Protein AF-A0A925J757-F1 (afdb_monomer)

Radius of gyration: 35.56 Å; Cα contacts (8 Å, |Δi|>4): 84; chains: 1; bounding box: 109×32×100 Å

Mean predicted aligned error: 12.68 Å

Foldseek 3Di:
DDDDDDDDDDDPDDDPPPPDDDPPPPCPPPLADAPVVVVVVQVVCVVVVNLPDADDCPGDHPNNVVRVVSNVVSVQSVQQVVQVVVCCCVCVPVVVLVDAGDGPPDDDVRVVVRVVRNVVSVVVVDPPPD

Sequence (130 aa):
MDALTAPKASTVRSSKAKTNGRPKLNGRSRGDHVDSKELLKLLTAVKRGDFSGRMPSDGLGIAGKIYDTLNEIFDKNEQLCSELGRISEVVGKEGKITQRAKLYNATGSWNSCISSVNTLISDLAQPTTE

Secondary structure (DSSP, 8-state):
-------------------PPPP------GGGS--HHHHHHHHHHHHTT-------S---HHHHHHHHHHHHHHHHHHHHHHHHHHHIIIIIIS--TT-----TT--THHHHHHHHHHHHHHHHHS----

Solvent-accessible surface area (backbone atoms only — not comparable to full-atom values): 8133 Å² total; per-residue (Å²): 136,90,79,87,84,86,87,87,76,88,81,83,80,79,80,81,74,80,79,75,80,80,82,79,83,87,66,82,64,75,50,53,56,68,64,62,67,64,48,50,54,46,53,53,37,41,73,70,71,45,45,86,70,74,59,68,74,83,44,53,63,65,30,11,54,53,26,43,56,50,37,53,52,26,54,50,50,50,49,50,53,52,37,52,53,50,43,48,44,43,36,68,70,68,60,42,54,86,67,72,64,75,66,86,92,48,55,71,69,56,35,50,54,41,49,52,53,41,48,54,43,52,59,72,62,49,77,85,82,125

Structure (mmCIF, N/CA/C/O backbone):
data_AF-A0A925J757-F1
#
_entry.id   AF-A0A925J757-F1
#
loop_
_atom_site.group_PDB
_atom_site.id
_atom_site.type_symbol
_atom_site.label_atom_id
_atom_site.label_alt_id
_atom_site.label_comp_id
_atom_site.label_asym_id
_atom_site.label_entity_id
_atom_site.label_seq_id
_atom_site.pdbx_PDB_ins_code
_atom_site.Cartn_x
_atom_site.Cartn_y
_atom_site.Cartn_z
_atom_site.occupancy
_atom_site.B_iso_or_equiv
_atom_site.auth_seq_id
_atom_site.auth_comp_id
_atom_site.auth_asym_id
_atom_site.auth_atom_id
_atom_site.pdbx_PDB_model_num
ATOM 1 N N . MET A 1 1 ? 89.147 -21.527 -65.562 1.00 43.22 1 MET A N 1
ATOM 2 C CA . MET A 1 1 ? 88.392 -20.280 -65.787 1.00 43.22 1 MET A CA 1
ATOM 3 C C . MET A 1 1 ? 87.271 -20.254 -64.775 1.00 43.22 1 MET A C 1
ATOM 5 O O . MET A 1 1 ? 86.258 -20.915 -64.963 1.00 43.22 1 MET A O 1
ATOM 9 N N . ASP A 1 2 ? 87.543 -19.582 -63.663 1.00 41.28 2 ASP A N 1
ATOM 10 C CA . ASP A 1 2 ? 86.586 -19.257 -62.616 1.00 41.28 2 ASP A CA 1
ATOM 11 C C . ASP A 1 2 ? 85.486 -18.331 -63.133 1.00 41.28 2 ASP A C 1
ATOM 13 O O . ASP A 1 2 ? 85.764 -17.363 -63.841 1.00 41.28 2 ASP A O 1
ATOM 17 N N . ALA A 1 3 ? 84.255 -18.591 -62.703 1.00 46.22 3 ALA A N 1
ATOM 18 C CA . ALA A 1 3 ? 83.233 -17.566 -62.535 1.00 46.22 3 ALA A CA 1
ATOM 19 C C . ALA A 1 3 ? 82.241 -18.013 -61.450 1.00 46.22 3 ALA A C 1
ATOM 21 O O . ALA A 1 3 ? 81.252 -18.702 -61.683 1.00 46.22 3 ALA A O 1
ATOM 22 N N . LEU A 1 4 ? 82.598 -17.614 -60.234 1.00 42.88 4 LEU A N 1
ATOM 23 C CA . LEU A 1 4 ? 81.766 -17.261 -59.088 1.00 42.88 4 LEU A CA 1
ATOM 24 C C . LEU A 1 4 ? 80.344 -16.770 -59.465 1.00 42.88 4 LEU A C 1
ATOM 26 O O . LEU A 1 4 ? 80.219 -15.922 -60.348 1.00 42.88 4 LEU A O 1
ATOM 30 N N . THR A 1 5 ? 79.304 -17.177 -58.712 1.00 46.62 5 THR A N 1
ATOM 31 C CA . 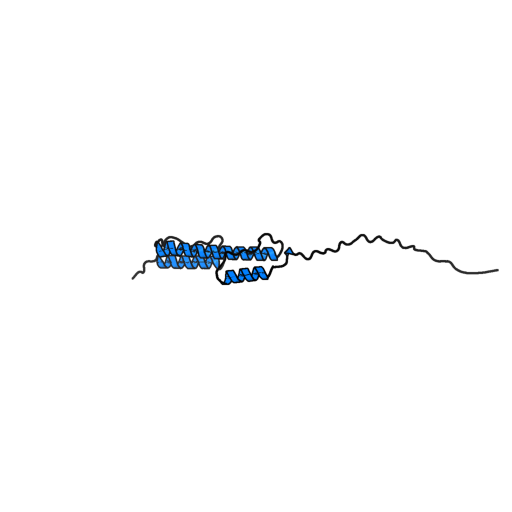THR A 1 5 ? 78.382 -16.275 -57.955 1.00 46.62 5 THR A CA 1
ATOM 32 C C . THR A 1 5 ? 76.957 -16.838 -57.730 1.00 46.62 5 THR A C 1
ATOM 34 O O . THR A 1 5 ? 76.125 -16.868 -58.629 1.00 46.62 5 THR A O 1
ATOM 37 N N . ALA A 1 6 ? 76.710 -17.152 -56.449 1.00 57.88 6 ALA A N 1
ATOM 38 C CA . ALA A 1 6 ? 75.529 -16.943 -55.585 1.00 57.88 6 ALA A CA 1
ATOM 39 C C . ALA A 1 6 ? 74.142 -17.620 -55.823 1.00 57.88 6 ALA A C 1
ATOM 41 O O . ALA A 1 6 ? 73.652 -17.718 -56.946 1.00 57.88 6 ALA A O 1
ATOM 42 N N . PRO A 1 7 ? 73.449 -18.015 -54.722 1.00 48.62 7 PRO A N 1
ATOM 43 C CA . PRO A 1 7 ? 72.196 -18.777 -54.735 1.00 48.62 7 PRO A CA 1
ATOM 44 C C . PRO A 1 7 ? 70.939 -17.886 -54.758 1.00 48.62 7 PRO A C 1
ATOM 46 O O . PRO A 1 7 ? 70.927 -16.793 -54.191 1.00 48.62 7 PRO A O 1
ATOM 49 N N . LYS A 1 8 ? 69.832 -18.373 -55.341 1.00 53.28 8 LYS A N 1
ATOM 50 C CA . LYS A 1 8 ? 68.527 -17.684 -55.299 1.00 53.28 8 LYS A CA 1
ATOM 51 C C . LYS A 1 8 ? 67.521 -18.371 -54.370 1.00 53.28 8 LYS A C 1
ATOM 53 O O . LYS A 1 8 ? 66.960 -19.410 -54.688 1.00 53.28 8 LYS A O 1
ATOM 58 N N . ALA A 1 9 ? 67.340 -17.708 -53.229 1.00 50.78 9 ALA A N 1
ATOM 59 C CA . ALA A 1 9 ? 66.110 -17.418 -52.490 1.00 50.78 9 ALA A CA 1
ATOM 60 C C . ALA A 1 9 ? 64.968 -18.457 -52.440 1.00 50.78 9 ALA A C 1
ATOM 62 O O . ALA A 1 9 ? 64.242 -18.709 -53.401 1.00 50.78 9 ALA A O 1
ATOM 63 N N . SER A 1 10 ? 64.738 -18.908 -51.206 1.00 47.25 10 SER A N 1
ATOM 64 C CA . SER A 1 10 ? 63.552 -19.589 -50.691 1.00 47.25 10 SER A CA 1
ATOM 65 C C . SER A 1 10 ? 62.251 -18.854 -51.053 1.00 47.25 10 SER A C 1
ATOM 67 O O . SER A 1 10 ? 62.054 -17.699 -50.675 1.00 47.25 10 SER A O 1
ATOM 69 N N . THR A 1 11 ? 61.342 -19.526 -51.765 1.00 51.44 11 THR A N 1
ATOM 70 C CA . THR A 1 11 ? 59.970 -19.040 -51.973 1.00 51.44 11 THR A CA 1
ATOM 71 C C . THR A 1 11 ? 59.056 -19.674 -50.933 1.00 51.44 11 THR A C 1
ATOM 73 O O . THR A 1 11 ? 58.492 -20.748 -51.132 1.00 51.44 11 THR A O 1
ATOM 76 N N . VAL A 1 12 ? 58.885 -18.972 -49.814 1.00 50.53 12 VAL A N 1
ATOM 77 C CA . VAL A 1 12 ? 57.774 -19.189 -48.885 1.00 50.53 12 VAL A CA 1
ATOM 78 C C . VAL A 1 12 ? 56.515 -18.638 -49.555 1.00 50.53 12 VAL A C 1
ATOM 80 O O . VAL A 1 12 ? 56.296 -17.426 -49.588 1.00 50.53 12 VAL A O 1
ATOM 83 N N . ARG A 1 13 ? 55.678 -19.509 -50.129 1.00 49.16 13 ARG A N 1
ATOM 84 C CA . ARG A 1 13 ? 54.363 -19.102 -50.641 1.00 49.16 13 ARG A CA 1
ATOM 85 C C . ARG A 1 13 ? 53.314 -19.266 -49.543 1.00 49.16 13 ARG A C 1
ATOM 87 O O . ARG A 1 13 ? 52.879 -20.363 -49.221 1.00 49.16 13 ARG A O 1
ATOM 94 N N . SER A 1 14 ? 52.961 -18.115 -48.977 1.00 51.56 14 SER A N 1
ATOM 95 C CA . SER A 1 14 ? 51.877 -17.841 -48.033 1.00 51.56 14 SER A CA 1
ATOM 96 C C . SER A 1 14 ? 50.607 -18.668 -48.289 1.00 51.56 14 SER A C 1
ATOM 98 O O . SER A 1 14 ? 49.950 -18.537 -49.324 1.00 51.56 14 SER A O 1
ATOM 100 N N . SER A 1 15 ? 50.225 -19.478 -47.301 1.00 49.66 15 SER A N 1
ATOM 101 C CA . SER A 1 15 ? 48.875 -20.015 -47.157 1.00 49.66 15 SER A CA 1
ATOM 102 C C . SER A 1 15 ? 47.916 -18.870 -46.810 1.00 49.66 15 SER A C 1
ATOM 104 O O . SER A 1 15 ? 47.918 -18.372 -45.682 1.00 49.66 15 SER A O 1
ATOM 106 N N . LYS A 1 16 ? 47.077 -18.442 -47.762 1.00 49.66 16 LYS A N 1
ATOM 107 C CA . LYS A 1 16 ? 45.927 -17.572 -47.473 1.00 49.66 16 LYS A CA 1
ATOM 108 C C . LYS A 1 16 ? 44.944 -18.337 -46.585 1.00 49.66 16 LYS A C 1
ATOM 110 O O . LYS A 1 16 ? 44.161 -19.151 -47.068 1.00 49.66 16 LYS A O 1
ATOM 115 N N . ALA A 1 17 ? 44.988 -18.061 -45.286 1.00 49.12 17 ALA A N 1
ATOM 116 C CA . ALA A 1 17 ? 43.948 -18.445 -44.349 1.00 49.12 17 ALA A CA 1
ATOM 117 C C . ALA A 1 17 ? 42.621 -17.804 -44.789 1.00 49.12 17 ALA A C 1
ATOM 119 O O . ALA A 1 17 ? 42.491 -16.579 -44.820 1.00 49.12 17 ALA A O 1
ATOM 120 N N . LYS A 1 18 ? 41.635 -18.635 -45.144 1.00 54.47 18 LYS A N 1
ATOM 121 C CA . LYS A 1 18 ? 40.227 -18.230 -45.200 1.00 54.47 18 LYS A CA 1
ATOM 122 C C . LYS A 1 18 ? 39.833 -17.815 -43.783 1.00 54.47 18 LYS A C 1
ATOM 124 O O . LYS A 1 18 ? 39.643 -18.665 -42.917 1.00 54.47 18 LYS A O 1
ATOM 129 N N . THR A 1 19 ? 39.743 -16.513 -43.537 1.00 50.28 19 THR A N 1
ATOM 130 C CA . THR A 1 19 ? 39.165 -15.972 -42.310 1.00 50.28 19 THR A CA 1
ATOM 131 C C . THR A 1 19 ? 37.666 -16.251 -42.335 1.00 50.28 19 THR A C 1
ATOM 133 O O . THR A 1 19 ? 36.878 -15.546 -42.961 1.00 50.28 19 THR A O 1
ATOM 136 N N . ASN A 1 20 ? 37.283 -17.351 -41.691 1.00 50.06 20 ASN A N 1
ATOM 137 C CA . ASN A 1 20 ? 35.889 -17.672 -41.435 1.00 50.06 20 ASN A CA 1
ATOM 138 C C . ASN A 1 20 ? 35.309 -16.623 -40.471 1.00 50.06 20 ASN A C 1
ATOM 140 O O . ASN A 1 20 ? 35.982 -16.178 -39.538 1.00 50.06 20 ASN A O 1
ATOM 144 N N . GLY A 1 21 ? 34.093 -16.175 -40.772 1.00 53.09 21 GLY A N 1
ATOM 145 C CA . GLY A 1 21 ? 33.513 -14.928 -40.289 1.00 53.09 21 GLY A CA 1
ATOM 146 C C . GLY A 1 21 ? 33.386 -14.775 -38.772 1.00 53.09 21 GLY A C 1
ATOM 147 O O . GLY A 1 21 ? 33.107 -15.718 -38.037 1.00 53.09 21 GLY A O 1
ATOM 148 N N . ARG A 1 22 ? 33.488 -13.522 -38.319 1.00 54.38 22 ARG A N 1
ATOM 149 C CA . ARG A 1 22 ? 32.835 -13.092 -37.081 1.00 54.38 22 ARG A CA 1
ATOM 150 C C . ARG A 1 22 ? 31.437 -12.594 -37.449 1.00 54.38 22 ARG A C 1
ATOM 152 O O . ARG A 1 22 ? 31.356 -11.608 -38.188 1.00 54.38 22 ARG A O 1
ATOM 159 N N . PRO A 1 23 ? 30.346 -13.214 -36.970 1.00 54.91 23 PRO A N 1
ATOM 160 C CA . PRO A 1 23 ? 29.048 -12.570 -37.055 1.00 54.91 23 PRO A CA 1
ATOM 161 C C . PRO A 1 23 ? 29.132 -11.274 -36.242 1.00 54.91 23 PRO A C 1
ATOM 163 O O . PRO A 1 23 ? 29.524 -11.281 -35.074 1.00 54.91 23 PRO A O 1
ATOM 166 N N . LYS A 1 24 ? 28.822 -10.137 -36.873 1.00 55.56 24 LYS A N 1
ATOM 167 C CA . LYS A 1 24 ? 28.608 -8.888 -36.142 1.00 55.56 24 LYS A CA 1
ATOM 168 C C . LYS A 1 24 ? 27.405 -9.122 -35.229 1.00 55.56 24 LYS A C 1
ATOM 170 O O . LYS A 1 24 ? 26.280 -9.189 -35.714 1.00 55.56 24 LYS A O 1
ATOM 175 N N . LEU A 1 25 ?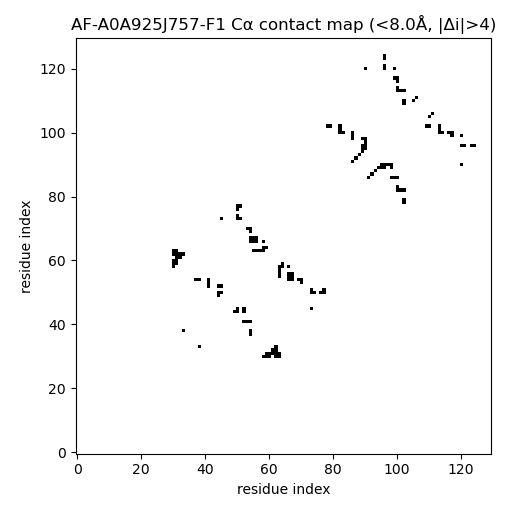 27.651 -9.278 -33.928 1.00 57.44 25 LEU A N 1
ATOM 176 C CA . LEU A 1 25 ? 26.626 -9.273 -32.885 1.00 57.44 25 LEU A CA 1
ATOM 177 C C . LEU A 1 25 ? 25.983 -7.883 -32.854 1.00 57.44 25 LEU A C 1
ATOM 179 O O . LEU A 1 25 ? 26.355 -7.014 -32.071 1.00 57.44 25 LEU A O 1
ATOM 183 N N . ASN A 1 26 ? 25.034 -7.653 -33.755 1.00 53.53 26 ASN A N 1
ATOM 184 C CA . ASN A 1 26 ? 24.190 -6.470 -33.756 1.00 53.53 26 ASN A CA 1
ATOM 185 C C . ASN A 1 26 ? 23.030 -6.723 -32.783 1.00 53.53 26 ASN A C 1
ATOM 187 O O . ASN A 1 26 ? 21.892 -6.941 -33.180 1.00 53.53 26 ASN A O 1
ATOM 191 N N . GLY A 1 27 ? 23.354 -6.767 -31.492 1.00 51.69 27 GLY A N 1
ATOM 192 C CA . GLY A 1 27 ? 22.413 -7.031 -30.409 1.00 51.69 27 GLY A CA 1
ATOM 193 C C . GLY A 1 27 ? 22.504 -5.954 -29.340 1.00 51.69 27 GLY A C 1
ATOM 194 O O . GLY A 1 27 ? 22.892 -6.241 -28.215 1.00 51.69 27 GLY A O 1
ATOM 195 N N . ARG A 1 28 ? 22.164 -4.701 -29.667 1.00 56.56 28 ARG A N 1
ATOM 196 C CA . ARG A 1 28 ? 21.715 -3.785 -28.609 1.00 56.56 28 ARG A CA 1
ATOM 197 C C . ARG A 1 28 ? 20.374 -4.331 -28.129 1.00 56.56 28 ARG A C 1
ATOM 199 O O . ARG A 1 28 ? 19.395 -4.252 -28.868 1.00 56.56 28 ARG A O 1
ATOM 206 N N . SER A 1 29 ? 20.370 -4.949 -26.948 1.00 59.59 29 SER A N 1
ATOM 207 C CA . SER A 1 29 ? 19.179 -5.477 -26.282 1.00 59.59 29 SER A CA 1
ATOM 208 C C . SER A 1 29 ? 18.112 -4.395 -26.184 1.00 59.59 29 SER A C 1
ATOM 210 O O . SER A 1 29 ? 18.126 -3.570 -25.277 1.00 59.59 29 SER A O 1
ATOM 212 N N . ARG A 1 30 ? 17.157 -4.411 -27.117 1.00 57.97 30 ARG A N 1
ATOM 213 C CA . ARG A 1 30 ? 15.955 -3.567 -27.069 1.00 57.97 30 ARG A CA 1
ATOM 214 C C . ARG A 1 30 ? 15.175 -3.751 -25.761 1.00 57.97 30 ARG A C 1
ATOM 216 O O . ARG A 1 30 ? 14.475 -2.832 -25.368 1.00 57.97 30 ARG A O 1
ATOM 223 N N . GLY A 1 31 ? 15.326 -4.905 -25.103 1.00 61.28 31 GLY A N 1
ATOM 224 C CA . GLY A 1 31 ? 14.670 -5.230 -23.835 1.00 61.28 31 GLY A CA 1
ATOM 225 C C . GLY A 1 31 ? 15.293 -4.608 -22.583 1.00 61.28 31 GLY A C 1
ATOM 226 O O . GLY A 1 31 ? 14.651 -4.634 -21.548 1.00 61.28 31 GLY A O 1
ATOM 227 N N . ASP A 1 32 ? 16.497 -4.026 -22.649 1.00 73.06 32 ASP A N 1
ATOM 228 C CA . ASP A 1 32 ? 17.145 -3.445 -21.456 1.00 73.06 32 ASP A CA 1
ATOM 229 C C . ASP A 1 32 ? 16.920 -1.926 -21.323 1.00 73.06 32 ASP A C 1
ATOM 231 O O . ASP A 1 32 ? 17.396 -1.285 -20.389 1.00 73.06 32 ASP A O 1
ATOM 235 N N . HIS A 1 33 ? 16.185 -1.327 -22.263 1.00 83.75 33 HIS A N 1
ATOM 236 C CA . HIS A 1 33 ? 15.870 0.097 -22.250 1.00 83.75 33 HIS A CA 1
ATOM 237 C C . HIS A 1 33 ? 14.490 0.353 -21.641 1.00 83.75 33 HIS A C 1
ATOM 239 O O . HIS A 1 33 ? 13.492 -0.209 -22.079 1.00 83.75 33 HIS A O 1
ATOM 245 N N . VAL A 1 34 ? 14.435 1.266 -20.671 1.00 89.44 34 VAL A N 1
ATOM 246 C CA . VAL A 1 34 ? 13.185 1.744 -20.071 1.00 89.44 34 VAL A CA 1
ATOM 247 C C . VAL A 1 34 ? 12.483 2.714 -21.026 1.00 89.44 34 VAL A C 1
ATOM 249 O O . VAL A 1 34 ? 13.031 3.771 -21.352 1.00 89.44 34 VAL A O 1
ATOM 252 N N . ASP A 1 35 ? 11.244 2.407 -21.420 1.00 90.88 35 ASP A N 1
ATOM 253 C CA . ASP A 1 35 ? 10.348 3.383 -22.045 1.00 90.88 35 ASP A CA 1
ATOM 254 C C . ASP A 1 35 ? 10.015 4.497 -21.045 1.00 90.88 35 ASP A C 1
ATOM 256 O O . ASP A 1 35 ? 9.167 4.372 -20.158 1.00 90.88 35 ASP A O 1
ATOM 260 N N . SER A 1 36 ? 10.738 5.605 -21.182 1.00 92.38 36 SER A N 1
ATOM 261 C CA . SER A 1 36 ? 10.655 6.737 -20.264 1.00 92.38 36 SER A CA 1
ATOM 262 C C . SER A 1 36 ? 9.356 7.532 -20.421 1.00 92.38 36 SER A C 1
ATOM 264 O O . SER A 1 36 ? 8.950 8.209 -19.479 1.00 92.38 36 SER A O 1
ATOM 266 N N . LYS A 1 37 ? 8.693 7.474 -21.588 1.00 95.12 37 LYS A N 1
ATOM 267 C CA . LYS A 1 37 ? 7.438 8.205 -21.815 1.00 95.12 37 LYS A CA 1
ATOM 268 C C . LYS A 1 37 ? 6.283 7.513 -21.109 1.00 95.12 37 LYS A C 1
ATOM 270 O O . LYS A 1 37 ? 5.535 8.183 -20.396 1.00 95.12 37 LYS A O 1
ATOM 275 N N . GLU A 1 38 ? 6.174 6.194 -21.265 1.00 93.00 38 GLU A N 1
ATOM 276 C CA . GLU A 1 38 ? 5.123 5.432 -20.584 1.00 93.00 38 GLU A CA 1
ATOM 277 C C . GLU A 1 38 ? 5.349 5.431 -19.069 1.00 93.00 38 GLU A C 1
ATOM 279 O O . GLU A 1 38 ? 4.416 5.689 -18.308 1.00 93.00 38 GLU A O 1
ATOM 284 N N . LEU A 1 39 ? 6.606 5.301 -18.627 1.00 94.75 39 LEU A N 1
ATOM 285 C CA . LEU A 1 39 ? 6.947 5.420 -17.212 1.00 94.75 39 LEU A CA 1
ATOM 286 C C . LEU A 1 39 ? 6.554 6.789 -16.632 1.00 94.75 39 LEU A C 1
ATOM 288 O O . LEU A 1 39 ? 5.943 6.853 -15.568 1.00 94.75 39 LEU A O 1
ATOM 292 N N . LEU A 1 40 ? 6.865 7.896 -17.315 1.00 96.94 40 LEU A N 1
ATOM 293 C CA . LEU A 1 40 ? 6.501 9.234 -16.836 1.00 96.94 40 LEU A CA 1
ATOM 294 C C . LEU A 1 40 ? 4.983 9.414 -16.734 1.00 96.94 40 LEU A C 1
ATOM 296 O O . LEU A 1 40 ? 4.491 10.012 -15.773 1.00 96.94 40 LEU A O 1
ATOM 300 N N . LYS A 1 41 ? 4.236 8.913 -17.720 1.00 96.19 41 LYS A N 1
ATOM 301 C CA . LYS A 1 41 ? 2.771 8.942 -17.711 1.00 96.19 41 LYS A CA 1
ATOM 302 C C . LYS A 1 41 ? 2.224 8.171 -16.511 1.00 96.19 41 LYS A C 1
ATOM 304 O O . LYS A 1 41 ? 1.392 8.711 -15.783 1.00 96.19 41 LYS A O 1
ATOM 309 N N . LEU A 1 42 ? 2.750 6.974 -16.261 1.00 96.12 42 LEU A N 1
ATOM 310 C CA . LEU A 1 42 ? 2.353 6.146 -15.129 1.00 96.12 42 LEU A CA 1
ATOM 311 C C . LEU A 1 42 ? 2.674 6.815 -13.787 1.00 96.12 42 LEU A C 1
ATOM 313 O O . LEU A 1 42 ? 1.792 6.977 -12.949 1.00 96.12 42 LEU A O 1
ATOM 317 N N . LEU A 1 43 ? 3.897 7.321 -13.611 1.00 96.50 43 LEU A N 1
ATOM 318 C CA . LEU A 1 43 ? 4.282 8.059 -12.402 1.00 96.50 43 LEU A CA 1
ATOM 319 C C . LEU A 1 43 ? 3.449 9.334 -12.204 1.00 96.50 43 LEU A C 1
ATOM 321 O O . LEU A 1 43 ? 3.185 9.739 -11.073 1.00 96.50 43 LEU A O 1
ATOM 325 N N . THR A 1 44 ? 2.998 9.970 -13.287 1.00 97.62 44 THR A N 1
ATOM 326 C CA . THR A 1 44 ? 2.103 11.132 -13.212 1.00 97.62 44 THR A CA 1
ATOM 327 C C . THR A 1 44 ? 0.702 10.753 -12.727 1.00 97.62 44 THR A C 1
ATOM 329 O O . THR A 1 44 ? 0.104 11.546 -11.996 1.00 97.62 44 THR A O 1
ATOM 332 N N . ALA A 1 45 ? 0.189 9.575 -13.095 1.00 96.75 45 ALA A N 1
ATOM 333 C CA . ALA A 1 45 ? -1.072 9.041 -12.575 1.00 96.75 45 ALA A CA 1
ATOM 334 C C . ALA A 1 45 ? -0.950 8.708 -11.078 1.00 96.75 45 ALA A C 1
ATOM 336 O O . ALA A 1 45 ? -1.727 9.209 -10.266 1.00 96.75 45 ALA A O 1
ATOM 337 N N . VAL A 1 46 ? 0.124 8.015 -10.697 1.00 96.44 46 VAL A N 1
ATOM 338 C CA . VAL A 1 46 ? 0.439 7.659 -9.302 1.00 96.44 46 VAL A CA 1
ATOM 339 C C . VAL A 1 46 ? 0.585 8.897 -8.424 1.00 96.44 46 VAL A C 1
ATOM 341 O O . VAL A 1 46 ? 0.054 8.949 -7.319 1.00 96.44 46 VAL A O 1
ATOM 344 N N . LYS A 1 47 ? 1.226 9.955 -8.935 1.00 96.94 47 LYS A N 1
ATOM 345 C CA . LYS A 1 47 ? 1.307 11.255 -8.248 1.00 96.94 47 LYS A CA 1
ATOM 346 C C . LYS A 1 47 ? -0.075 11.845 -7.930 1.00 96.94 47 LYS A C 1
ATOM 348 O O . LYS A 1 47 ? -0.201 12.626 -6.993 1.00 96.94 47 LYS A O 1
ATOM 353 N N . ARG A 1 48 ? -1.103 11.512 -8.714 1.00 97.00 48 ARG A N 1
ATOM 354 C CA . ARG A 1 48 ? -2.497 11.935 -8.503 1.00 97.00 48 ARG A CA 1
ATOM 355 C C . ARG A 1 48 ? -3.304 10.936 -7.663 1.00 97.00 48 ARG A C 1
ATOM 357 O O . ARG A 1 48 ? -4.499 11.143 -7.498 1.00 97.00 48 ARG A O 1
ATOM 364 N N . GLY A 1 49 ? -2.667 9.890 -7.135 1.00 96.19 49 GLY A N 1
ATOM 365 C CA . GLY A 1 49 ? -3.314 8.833 -6.357 1.00 96.19 49 GLY A CA 1
ATOM 366 C C . GLY A 1 49 ? -3.999 7.759 -7.203 1.00 96.19 49 GLY A C 1
ATOM 367 O O . GLY A 1 49 ? -4.710 6.927 -6.650 1.00 96.19 49 GLY A O 1
ATOM 368 N N . ASP A 1 50 ? -3.804 7.763 -8.524 1.00 96.62 50 ASP A N 1
ATOM 369 C CA . ASP A 1 50 ? -4.269 6.678 -9.384 1.00 96.62 50 ASP A CA 1
ATOM 370 C C . ASP A 1 50 ? -3.188 5.600 -9.466 1.00 96.62 50 ASP A C 1
ATOM 372 O O . ASP A 1 50 ? -2.187 5.739 -10.174 1.00 96.62 50 ASP A O 1
ATOM 376 N N . PHE A 1 51 ? -3.395 4.534 -8.701 1.00 96.38 51 PHE A N 1
ATOM 377 C CA . PHE A 1 51 ? -2.493 3.393 -8.652 1.00 96.38 51 PHE A CA 1
ATOM 378 C C . PHE A 1 51 ? -2.864 2.297 -9.650 1.00 96.38 51 PHE A C 1
ATOM 380 O O . PHE A 1 51 ? -2.105 1.349 -9.737 1.00 96.38 51 PHE A O 1
ATOM 387 N N . SER A 1 52 ? -3.949 2.427 -10.430 1.00 95.00 52 SER A N 1
ATOM 388 C CA . SER A 1 52 ? -4.492 1.353 -11.288 1.00 95.00 52 SER A CA 1
ATOM 389 C C . SER A 1 52 ? -3.670 1.048 -12.546 1.00 95.00 52 SER A C 1
ATOM 391 O O . SER A 1 52 ? -3.814 -0.013 -13.155 1.00 95.00 52 SER A O 1
ATOM 393 N N . GLY A 1 53 ? -2.785 1.962 -12.949 1.00 94.12 53 GLY A N 1
ATOM 394 C CA . GLY A 1 53 ? -1.908 1.757 -14.099 1.00 94.12 53 GLY A CA 1
ATOM 395 C C . GLY A 1 53 ? -0.827 0.702 -13.832 1.00 94.12 53 GLY A C 1
ATOM 396 O O . GLY A 1 53 ? -0.364 0.541 -12.703 1.00 94.12 53 GLY A O 1
ATOM 397 N N . ARG A 1 54 ? -0.389 -0.009 -14.877 1.00 94.94 54 ARG A N 1
ATOM 398 C CA . ARG A 1 54 ? 0.668 -1.031 -14.792 1.00 94.94 54 ARG A CA 1
ATOM 399 C C . ARG A 1 54 ? 1.647 -0.921 -15.958 1.00 94.94 54 ARG A C 1
ATOM 401 O O . ARG A 1 54 ? 1.251 -0.587 -17.074 1.00 94.94 54 ARG A O 1
ATOM 408 N N . MET A 1 55 ? 2.915 -1.226 -15.692 1.00 93.94 55 MET A N 1
ATOM 409 C CA . MET A 1 55 ? 3.925 -1.457 -16.729 1.00 93.94 55 MET A CA 1
ATOM 410 C C . MET A 1 55 ? 3.875 -2.914 -17.220 1.00 93.94 55 MET A C 1
ATOM 412 O O . MET A 1 55 ? 3.434 -3.785 -16.466 1.00 93.94 55 MET A O 1
ATOM 416 N N . PRO A 1 56 ? 4.361 -3.214 -18.439 1.00 90.31 56 PRO A N 1
ATOM 417 C CA . PRO A 1 56 ? 4.488 -4.591 -18.920 1.00 90.31 56 PRO A CA 1
ATOM 418 C C . PRO A 1 56 ? 5.411 -5.428 -18.018 1.00 90.31 56 PRO A C 1
ATOM 420 O O . PRO A 1 56 ? 6.538 -5.015 -17.746 1.00 90.31 56 PRO A O 1
ATOM 423 N N . SER A 1 57 ? 4.938 -6.593 -17.566 1.00 80.12 57 SER A N 1
ATOM 424 C CA . SER A 1 57 ? 5.649 -7.495 -16.639 1.00 80.12 57 SER A CA 1
ATOM 425 C C . SER A 1 57 ? 6.427 -8.621 -17.337 1.00 80.12 57 SER A C 1
ATOM 427 O O . SER A 1 57 ? 6.885 -9.567 -16.706 1.00 80.12 57 SER A O 1
ATOM 429 N N . ASP A 1 58 ? 6.523 -8.584 -18.665 1.00 76.00 58 ASP A N 1
ATOM 430 C CA . ASP A 1 58 ? 7.197 -9.587 -19.499 1.00 76.00 58 ASP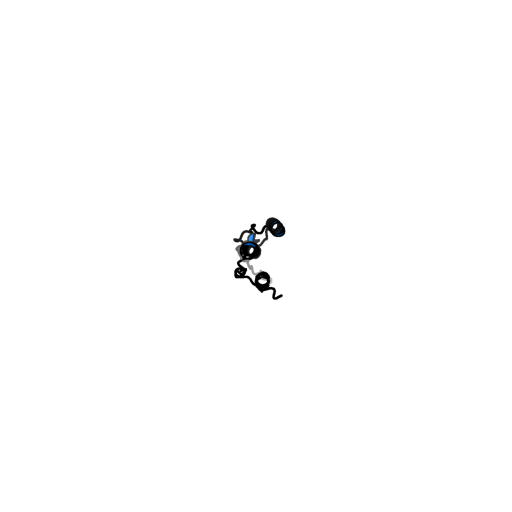 A CA 1
ATOM 431 C C . ASP A 1 58 ? 8.602 -9.144 -19.948 1.00 76.00 58 ASP A C 1
ATOM 433 O O . ASP A 1 58 ? 9.265 -9.812 -20.748 1.00 76.00 58 ASP A O 1
ATOM 437 N N . GLY A 1 59 ? 9.083 -8.017 -19.420 1.00 71.56 59 GLY A N 1
ATOM 438 C CA . GLY A 1 59 ? 10.403 -7.481 -19.721 1.00 71.56 59 GLY A CA 1
ATOM 439 C C . GLY A 1 59 ? 11.532 -8.340 -19.147 1.00 71.56 59 GLY A C 1
ATOM 440 O O . GLY A 1 59 ? 11.554 -8.679 -17.968 1.00 71.56 59 GLY A O 1
ATOM 441 N N . LEU A 1 60 ? 12.538 -8.640 -19.969 1.00 79.25 60 LEU A N 1
ATOM 442 C CA . LEU A 1 60 ? 13.801 -9.228 -19.514 1.00 79.25 60 LEU A CA 1
ATOM 443 C C . LEU A 1 60 ? 14.813 -8.115 -19.192 1.00 79.25 60 LEU A C 1
ATOM 445 O O . LEU A 1 60 ? 14.799 -7.063 -19.820 1.00 79.25 60 LEU A O 1
ATOM 449 N N . GLY A 1 61 ? 15.743 -8.357 -18.267 1.0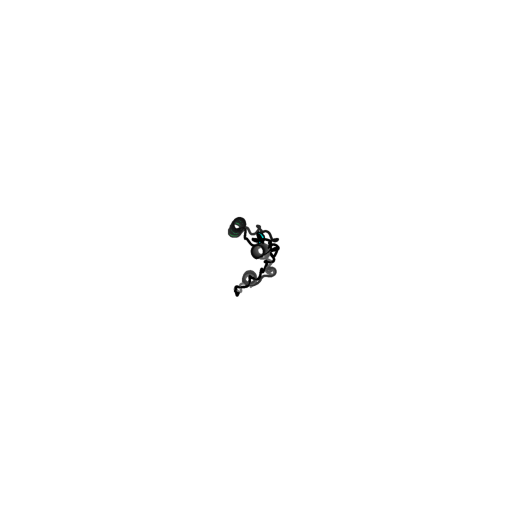0 88.69 61 GLY A N 1
ATOM 450 C CA . GLY A 1 61 ? 16.806 -7.394 -17.935 1.00 88.69 61 GLY A CA 1
ATOM 451 C C . GLY A 1 61 ? 16.419 -6.384 -16.850 1.00 88.69 61 GLY A C 1
ATOM 452 O O . GLY A 1 61 ? 15.521 -6.636 -16.046 1.00 88.69 61 GLY A O 1
ATOM 453 N N . ILE A 1 62 ? 17.143 -5.264 -16.767 1.00 90.06 62 ILE A N 1
ATOM 454 C CA . ILE A 1 62 ? 16.940 -4.270 -15.699 1.00 90.06 62 ILE A CA 1
ATOM 455 C C . ILE A 1 62 ? 15.634 -3.499 -15.902 1.00 90.06 62 ILE A C 1
ATOM 457 O O . ILE A 1 62 ? 14.943 -3.221 -14.924 1.00 90.06 62 ILE A O 1
ATOM 461 N N . ALA A 1 63 ? 15.260 -3.210 -17.151 1.00 89.56 63 ALA A N 1
ATOM 462 C CA . ALA A 1 63 ? 14.006 -2.524 -17.456 1.00 89.56 63 ALA A CA 1
ATOM 463 C C . ALA A 1 63 ? 12.778 -3.300 -16.944 1.00 89.56 63 ALA A C 1
ATOM 465 O O . ALA A 1 63 ? 11.945 -2.718 -16.254 1.00 89.56 63 ALA A O 1
ATOM 466 N N . GLY A 1 64 ? 12.716 -4.614 -17.191 1.00 92.12 64 GLY A N 1
ATOM 467 C CA . GLY A 1 64 ? 11.645 -5.472 -16.670 1.00 92.12 64 GLY A CA 1
ATOM 468 C C . GLY A 1 64 ? 11.582 -5.486 -15.143 1.00 92.12 64 GLY A C 1
ATOM 469 O O . GLY A 1 64 ? 10.531 -5.234 -14.567 1.00 92.12 64 GLY A O 1
ATOM 470 N N . LYS A 1 65 ? 12.731 -5.632 -14.468 1.00 92.62 65 LYS A N 1
ATOM 471 C CA . LYS A 1 65 ? 12.783 -5.587 -12.995 1.00 92.62 65 LYS A CA 1
ATOM 472 C C . LYS A 1 65 ? 12.280 -4.264 -12.421 1.00 92.62 65 LYS A C 1
ATOM 474 O O . LYS A 1 65 ? 11.646 -4.263 -11.369 1.00 92.62 65 LYS A O 1
ATOM 479 N N . ILE A 1 66 ? 12.566 -3.139 -13.082 1.00 93.62 66 ILE A N 1
ATOM 480 C CA . ILE A 1 66 ? 12.034 -1.830 -12.678 1.00 93.62 66 ILE A CA 1
ATOM 481 C C . ILE A 1 66 ? 10.507 -1.824 -12.805 1.00 93.62 66 ILE A C 1
ATOM 483 O O . ILE A 1 66 ? 9.829 -1.347 -11.899 1.00 93.62 66 ILE A O 1
ATOM 487 N N . TYR A 1 67 ? 9.969 -2.359 -13.900 1.00 94.56 67 TYR A N 1
ATOM 488 C CA . TYR A 1 67 ? 8.528 -2.434 -14.142 1.00 94.56 67 TYR A CA 1
ATOM 489 C C . TYR A 1 67 ? 7.808 -3.302 -13.117 1.00 94.56 67 TYR A C 1
ATOM 491 O O . TYR A 1 67 ? 6.833 -2.839 -12.527 1.00 94.56 67 TYR A O 1
ATOM 499 N N . ASP A 1 68 ? 8.337 -4.489 -12.833 1.00 95.19 68 ASP A N 1
ATOM 500 C CA . ASP A 1 68 ? 7.789 -5.384 -11.814 1.00 95.19 68 ASP A CA 1
ATOM 501 C C . ASP A 1 68 ? 7.815 -4.725 -10.433 1.00 95.19 68 ASP A C 1
ATOM 503 O O . ASP A 1 68 ? 6.796 -4.665 -9.751 1.00 95.19 68 ASP A O 1
ATOM 507 N N . THR A 1 69 ? 8.947 -4.115 -10.064 1.00 95.50 69 THR A N 1
ATOM 508 C CA . THR A 1 69 ? 9.085 -3.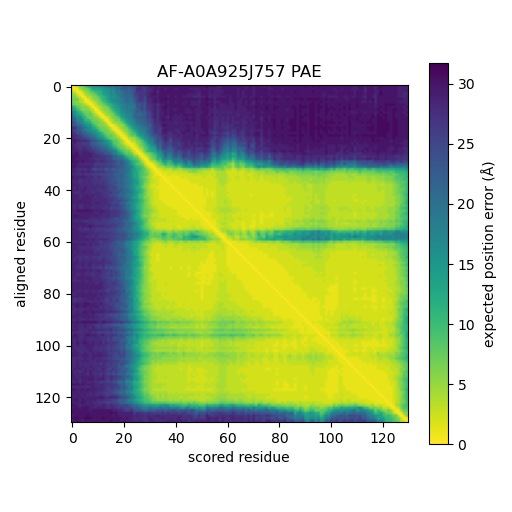415 -8.776 1.00 95.50 69 THR A CA 1
ATOM 509 C C . THR A 1 69 ? 8.075 -2.270 -8.641 1.00 95.50 69 THR A C 1
ATOM 511 O O . THR A 1 69 ? 7.498 -2.069 -7.574 1.00 95.50 69 THR A O 1
ATOM 51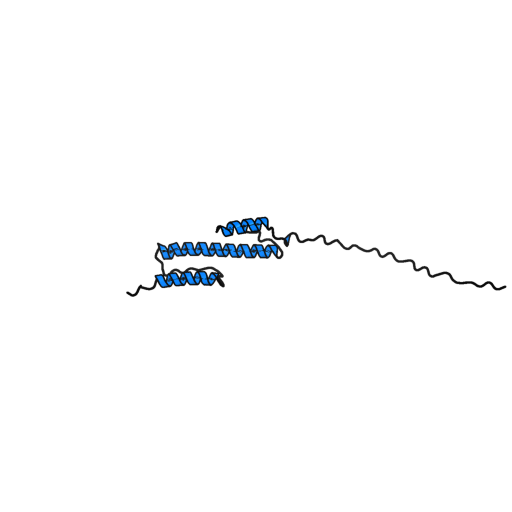4 N N . LEU A 1 70 ? 7.842 -1.500 -9.709 1.00 96.00 70 LEU A N 1
ATOM 515 C CA . LEU A 1 70 ? 6.849 -0.423 -9.697 1.00 96.00 70 LEU A CA 1
ATOM 516 C C . LEU A 1 70 ? 5.424 -0.964 -9.570 1.00 96.00 70 LEU A C 1
ATOM 518 O O . LEU A 1 70 ? 4.656 -0.442 -8.765 1.00 96.00 70 LEU A O 1
ATOM 522 N N . ASN A 1 71 ? 5.091 -2.018 -10.316 1.00 96.25 71 ASN A N 1
ATOM 523 C CA . ASN A 1 71 ? 3.791 -2.675 -10.225 1.00 96.25 71 ASN A CA 1
ATOM 524 C C . ASN A 1 71 ? 3.530 -3.189 -8.800 1.00 96.25 71 ASN A C 1
ATOM 526 O O . ASN A 1 71 ? 2.465 -2.920 -8.250 1.00 96.25 71 ASN A O 1
ATOM 530 N N . GLU A 1 72 ? 4.519 -3.820 -8.157 1.00 95.94 72 GLU A N 1
ATOM 531 C CA . GLU A 1 72 ? 4.414 -4.270 -6.762 1.00 95.94 72 GLU A CA 1
ATOM 532 C C . GLU A 1 72 ? 4.169 -3.107 -5.787 1.00 95.94 72 GLU A C 1
ATOM 534 O O . GLU A 1 72 ? 3.352 -3.218 -4.868 1.00 95.94 72 GLU A O 1
ATOM 539 N N . ILE A 1 73 ? 4.838 -1.964 -5.982 1.00 96.56 73 ILE A N 1
ATOM 540 C CA . ILE A 1 73 ? 4.598 -0.759 -5.172 1.00 96.56 73 ILE A CA 1
ATOM 541 C C . ILE A 1 73 ? 3.160 -0.259 -5.360 1.00 96.56 73 ILE A C 1
ATOM 543 O O . ILE A 1 73 ? 2.519 0.146 -4.386 1.00 96.56 73 ILE A O 1
ATOM 547 N N . PHE A 1 74 ? 2.633 -0.270 -6.584 1.00 96.69 74 PHE A N 1
ATOM 548 C CA . PHE A 1 74 ? 1.265 0.182 -6.854 1.00 96.69 74 PHE A CA 1
ATOM 549 C C . PHE A 1 74 ? 0.232 -0.772 -6.260 1.00 96.69 74 PHE A C 1
ATOM 551 O O . PHE A 1 74 ? -0.666 -0.311 -5.557 1.00 96.69 74 PHE A O 1
ATOM 558 N N . ASP A 1 75 ? 0.435 -2.083 -6.395 1.00 96.12 75 ASP A N 1
ATOM 559 C CA . ASP A 1 75 ? -0.403 -3.100 -5.755 1.00 96.12 75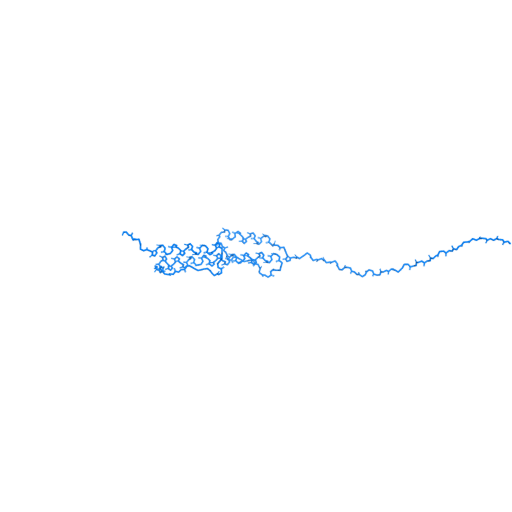 ASP A CA 1
ATOM 560 C C . ASP A 1 75 ? -0.451 -2.917 -4.230 1.00 96.12 75 ASP A C 1
ATOM 562 O O . ASP A 1 75 ? -1.502 -3.090 -3.607 1.00 96.12 75 ASP A O 1
ATOM 566 N N . LYS A 1 76 ? 0.674 -2.549 -3.595 1.00 97.00 76 LYS A N 1
ATOM 567 C CA . LYS A 1 76 ? 0.704 -2.280 -2.148 1.00 97.00 76 LYS A CA 1
ATOM 568 C C . LYS A 1 76 ? -0.027 -1.003 -1.763 1.00 97.00 76 LYS A C 1
ATOM 570 O O . LYS A 1 76 ? -0.708 -1.008 -0.737 1.00 97.00 76 LYS A O 1
ATOM 575 N N . ASN A 1 77 ? 0.059 0.048 -2.575 1.00 97.06 77 ASN A N 1
ATOM 576 C CA . ASN A 1 77 ? -0.730 1.259 -2.356 1.00 97.06 77 ASN A CA 1
ATOM 577 C C . ASN A 1 77 ? -2.234 0.982 -2.489 1.00 97.06 77 ASN A C 1
ATOM 579 O O . ASN A 1 77 ? -2.995 1.379 -1.610 1.00 97.06 77 ASN A O 1
ATOM 583 N N . GLU A 1 78 ? -2.663 0.243 -3.515 1.00 96.75 78 GLU A N 1
ATOM 584 C CA . GLU A 1 78 ? -4.072 -0.143 -3.683 1.00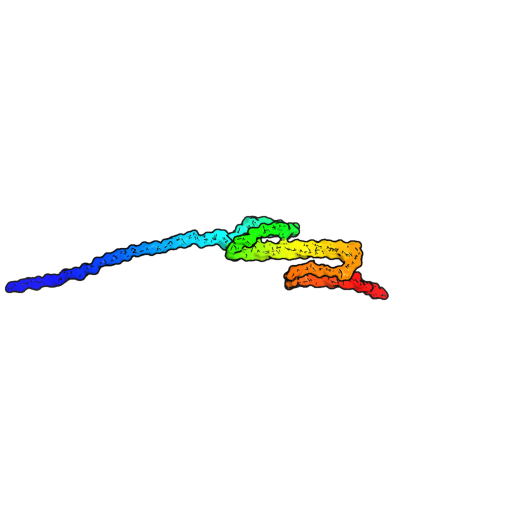 96.75 78 GLU A CA 1
ATOM 585 C C . GLU A 1 78 ? -4.588 -0.963 -2.498 1.00 96.75 78 GLU A C 1
ATOM 587 O O . GLU A 1 78 ? -5.644 -0.654 -1.941 1.00 96.75 78 GLU A O 1
ATOM 592 N N . GLN A 1 79 ? -3.823 -1.972 -2.065 1.00 97.25 79 GLN A N 1
ATOM 593 C CA . GLN A 1 79 ? -4.172 -2.791 -0.901 1.00 97.25 79 GLN A CA 1
ATOM 594 C C . GLN A 1 79 ? -4.293 -1.944 0.369 1.00 97.25 79 GLN A C 1
ATOM 596 O O . GLN A 1 79 ? -5.244 -2.118 1.131 1.00 97.25 79 GLN A O 1
ATOM 601 N N . LEU A 1 80 ? -3.360 -1.013 0.593 1.00 97.06 80 LEU A N 1
ATOM 602 C CA . LEU A 1 80 ? -3.404 -0.121 1.747 1.00 97.06 80 LEU A CA 1
ATOM 603 C C . LEU A 1 80 ? -4.641 0.785 1.701 1.00 97.06 80 LEU A C 1
ATOM 605 O O . LEU A 1 80 ? -5.380 0.845 2.680 1.00 97.06 80 LEU A O 1
ATOM 609 N N . CYS A 1 81 ? -4.902 1.454 0.577 1.00 97.06 81 CYS A N 1
ATOM 610 C CA . CYS A 1 81 ? -6.070 2.323 0.422 1.00 97.06 81 CYS A CA 1
ATOM 611 C C . CYS A 1 81 ? -7.384 1.557 0.623 1.00 97.06 81 CYS A C 1
ATOM 613 O O . CYS A 1 81 ? -8.262 2.024 1.352 1.00 97.06 81 CYS A O 1
ATOM 615 N N . SER A 1 82 ? -7.505 0.364 0.033 1.00 97.19 82 SER A N 1
ATOM 616 C CA . SER A 1 82 ? -8.677 -0.496 0.208 1.00 97.19 82 SER A CA 1
ATOM 617 C C . SER A 1 82 ? -8.873 -0.897 1.670 1.00 97.19 82 SER A C 1
ATOM 619 O O . SER A 1 82 ? -9.998 -0.883 2.171 1.00 97.19 82 SER A O 1
ATOM 621 N N . GLU A 1 83 ? -7.796 -1.253 2.368 1.00 97.94 83 GLU A N 1
ATOM 622 C CA . GLU A 1 83 ? -7.873 -1.664 3.767 1.00 97.94 83 GLU A CA 1
ATOM 623 C C . GLU A 1 83 ? -8.244 -0.497 4.689 1.00 97.94 83 GLU A C 1
ATOM 625 O O . GLU A 1 83 ? -9.064 -0.663 5.593 1.00 97.94 83 GLU A O 1
ATOM 630 N N . LEU A 1 84 ? -7.697 0.697 4.445 1.00 97.38 84 LEU A N 1
ATOM 631 C CA . LEU A 1 84 ? -8.076 1.900 5.187 1.00 97.38 84 LEU A CA 1
ATOM 632 C C . LEU A 1 84 ? -9.556 2.240 4.981 1.00 97.38 84 LEU A C 1
ATOM 634 O O . LEU A 1 84 ? -10.245 2.555 5.951 1.00 97.38 84 LEU A O 1
ATOM 638 N N . GLY A 1 85 ? -10.066 2.107 3.752 1.00 97.50 85 GLY A N 1
ATOM 639 C CA . GLY A 1 85 ? -11.495 2.248 3.465 1.00 97.50 85 GLY A CA 1
ATOM 640 C C . GLY A 1 85 ? -12.342 1.244 4.251 1.00 97.50 85 GLY A C 1
ATOM 641 O O . GLY A 1 85 ? -13.303 1.628 4.919 1.00 97.50 85 GLY A O 1
ATOM 642 N N . ARG A 1 86 ? -11.940 -0.034 4.259 1.00 97.75 86 ARG A N 1
ATOM 643 C CA . ARG A 1 86 ? -12.620 -1.087 5.027 1.00 97.75 86 ARG A CA 1
ATOM 644 C C . ARG A 1 86 ? -12.636 -0.785 6.526 1.00 97.75 86 ARG A C 1
ATOM 646 O O . ARG A 1 86 ? -13.663 -0.962 7.173 1.00 97.75 86 ARG A O 1
ATOM 653 N N . ILE A 1 87 ? -11.512 -0.353 7.091 1.00 97.62 87 ILE A N 1
ATOM 654 C CA . ILE A 1 87 ? -11.403 -0.032 8.520 1.00 97.62 87 ILE A CA 1
ATOM 655 C C . ILE A 1 87 ? -12.226 1.198 8.884 1.00 97.62 87 ILE A C 1
ATOM 657 O O . ILE A 1 87 ? -12.886 1.189 9.921 1.00 97.62 87 ILE A O 1
ATOM 661 N N . SER A 1 88 ? -12.243 2.220 8.028 1.00 96.38 88 SER A N 1
ATOM 662 C CA . SER A 1 88 ? -13.097 3.393 8.219 1.00 96.38 88 SER A CA 1
ATOM 663 C C . SER A 1 88 ? -14.577 3.009 8.306 1.00 96.38 88 SER A C 1
ATOM 665 O O . SER A 1 88 ? -15.280 3.512 9.179 1.00 96.38 88 SER A O 1
ATOM 667 N N . GLU A 1 89 ? -15.037 2.072 7.475 1.00 97.56 89 GLU A N 1
ATOM 668 C CA . GLU A 1 89 ? -16.410 1.564 7.537 1.00 97.56 89 GLU A CA 1
ATOM 669 C C . GLU A 1 89 ? -16.648 0.724 8.801 1.00 97.56 89 GLU A C 1
ATOM 671 O O . GLU A 1 89 ? -17.501 1.039 9.628 1.00 97.56 89 GLU A O 1
ATOM 676 N N . VAL A 1 90 ? -15.845 -0.322 8.996 1.00 96.38 90 VAL A N 1
ATOM 677 C CA . VAL A 1 90 ? -16.074 -1.346 10.025 1.00 96.38 90 VAL A CA 1
ATOM 678 C C . VAL A 1 90 ? -15.843 -0.815 11.442 1.00 96.38 90 VAL A C 1
ATOM 680 O O . VAL A 1 90 ? -16.636 -1.075 12.344 1.00 96.38 90 VAL A O 1
ATOM 683 N N . VAL A 1 91 ? -14.752 -0.087 11.670 1.00 94.88 91 VAL A N 1
ATOM 684 C CA . VAL A 1 91 ? -14.446 0.471 12.995 1.00 94.88 91 VAL A CA 1
ATOM 685 C C . VAL A 1 91 ? -15.140 1.813 13.173 1.00 94.88 91 VAL A C 1
ATOM 687 O O . VAL A 1 91 ? -15.747 2.045 14.213 1.00 94.88 91 VAL A O 1
ATOM 690 N N . GLY A 1 92 ? -15.067 2.684 12.164 1.00 90.69 92 GLY A N 1
ATOM 691 C CA . GLY A 1 92 ? -15.564 4.054 12.271 1.00 90.69 92 GLY A CA 1
ATOM 692 C C . GLY A 1 92 ? -17.086 4.170 12.212 1.00 90.69 92 GLY A C 1
ATOM 693 O O . GLY A 1 92 ? -17.654 4.908 13.012 1.00 90.69 92 GLY A O 1
ATOM 694 N N . LYS A 1 93 ? -17.757 3.459 11.295 1.00 93.25 93 LYS A N 1
ATOM 695 C CA . LYS A 1 93 ? -19.218 3.569 11.123 1.00 93.25 93 LYS A CA 1
ATOM 696 C C . LYS A 1 93 ? -19.995 2.466 11.827 1.00 93.25 93 LYS A C 1
ATOM 698 O O . LYS A 1 93 ? -21.002 2.749 12.464 1.00 93.25 93 LYS A O 1
ATOM 703 N N . GLU A 1 94 ? -19.532 1.220 11.741 1.00 94.94 94 GLU A N 1
ATOM 704 C CA . GLU A 1 94 ? -20.210 0.088 12.390 1.00 94.94 94 GLU A CA 1
ATOM 705 C C . GLU A 1 94 ? -19.814 -0.086 13.868 1.00 94.94 94 GLU A C 1
ATOM 707 O O . GLU A 1 94 ? -20.398 -0.915 14.566 1.00 94.94 94 GLU A O 1
ATOM 712 N N . GLY A 1 95 ? -18.810 0.656 14.355 1.00 92.94 95 GLY A N 1
ATOM 713 C CA . GLY A 1 95 ? -18.366 0.612 15.752 1.00 92.94 95 GLY A CA 1
ATOM 714 C C . GLY A 1 95 ? -17.665 -0.689 16.158 1.00 92.94 95 GLY A C 1
ATOM 715 O O . GLY A 1 95 ? -17.510 -0.968 17.348 1.00 92.94 95 GLY A O 1
ATOM 716 N N . LYS A 1 96 ? -17.225 -1.521 15.203 1.00 93.00 96 LYS A N 1
ATOM 717 C CA . LYS A 1 96 ? -16.586 -2.819 15.480 1.00 93.00 96 LYS A CA 1
ATOM 718 C C . LYS A 1 96 ? -15.108 -2.648 15.852 1.00 93.00 96 LYS A C 1
ATOM 720 O O . LYS A 1 96 ? -14.216 -3.118 15.148 1.00 93.00 96 LYS A O 1
ATOM 725 N N . ILE A 1 97 ? -14.848 -2.024 17.001 1.00 91.38 97 ILE A N 1
ATOM 726 C CA . ILE A 1 97 ? -13.513 -1.675 17.531 1.00 91.38 97 ILE A CA 1
ATOM 727 C C . ILE A 1 97 ? -12.592 -2.863 17.839 1.00 91.38 97 ILE A C 1
ATOM 729 O O . ILE A 1 97 ? -11.439 -2.660 18.201 1.00 91.38 97 ILE A O 1
ATOM 733 N N . THR A 1 98 ? -13.057 -4.107 17.710 1.00 93.06 98 THR A N 1
ATOM 734 C CA . THR A 1 98 ? -12.216 -5.314 17.814 1.00 93.06 98 THR A CA 1
ATOM 735 C C . THR A 1 98 ? -11.531 -5.671 16.492 1.00 93.06 98 THR A C 1
ATOM 737 O O . THR A 1 98 ? -10.579 -6.448 16.478 1.00 93.06 98 THR A O 1
ATOM 740 N N . GLN A 1 99 ? -11.980 -5.096 15.374 1.00 95.69 99 GLN A N 1
ATOM 741 C CA . GLN A 1 99 ? -11.395 -5.323 14.055 1.00 95.69 99 GLN A CA 1
ATOM 742 C C . GLN A 1 99 ? -10.075 -4.565 13.904 1.00 95.69 99 GLN A C 1
ATOM 744 O O . GLN A 1 99 ? -9.875 -3.497 14.482 1.00 95.69 99 GLN A O 1
ATOM 749 N N . ARG A 1 100 ? -9.143 -5.142 13.144 1.00 96.69 100 ARG A N 1
ATOM 750 C CA . ARG A 1 100 ? -7.787 -4.609 12.961 1.00 96.69 100 ARG A CA 1
ATOM 751 C C . ARG A 1 100 ? -7.447 -4.492 11.483 1.00 96.69 100 ARG A C 1
ATOM 753 O O . ARG A 1 100 ? -7.934 -5.285 10.671 1.00 96.69 100 ARG A O 1
ATOM 760 N N . ALA A 1 101 ? -6.646 -3.483 11.160 1.00 97.69 101 ALA A N 1
ATOM 761 C CA . ALA A 1 101 ? -6.080 -3.264 9.841 1.00 97.69 101 ALA A CA 1
ATOM 762 C C . ALA A 1 101 ? -5.015 -4.328 9.548 1.00 97.69 101 ALA A C 1
ATOM 764 O O . ALA A 1 101 ? -4.226 -4.682 10.431 1.00 97.69 101 ALA A O 1
ATOM 765 N N . LYS A 1 102 ? -4.972 -4.821 8.311 1.00 96.94 102 LYS A N 1
ATOM 766 C CA . LYS A 1 102 ? -3.998 -5.808 7.836 1.00 96.94 102 LYS A CA 1
ATOM 767 C C . LYS A 1 102 ? -3.538 -5.498 6.413 1.00 96.94 102 LYS A C 1
ATOM 769 O O . LYS A 1 102 ? -4.342 -5.208 5.537 1.00 96.94 102 LYS A O 1
ATOM 774 N N . LEU A 1 103 ? -2.240 -5.649 6.165 1.00 97.31 103 LEU A N 1
ATOM 775 C CA . LEU A 1 103 ? -1.651 -5.558 4.830 1.00 97.31 103 LEU A CA 1
ATOM 776 C C . LEU A 1 103 ? -0.737 -6.762 4.610 1.00 97.31 103 LEU A C 1
ATOM 778 O O . LEU A 1 103 ? 0.169 -7.021 5.401 1.00 97.31 103 LEU A O 1
ATOM 782 N N . TYR A 1 104 ? -1.000 -7.528 3.553 1.00 93.38 104 TYR A N 1
ATOM 783 C CA . TYR A 1 104 ? -0.277 -8.771 3.293 1.00 93.38 104 TYR A CA 1
ATOM 784 C C . TYR A 1 104 ? 1.185 -8.499 2.917 1.00 93.38 104 TYR A C 1
ATOM 786 O O . TYR A 1 104 ? 1.461 -7.604 2.114 1.00 93.38 104 TYR A O 1
ATOM 794 N N . ASN A 1 105 ? 2.114 -9.288 3.467 1.00 93.62 105 ASN A N 1
ATOM 795 C CA . ASN A 1 105 ? 3.565 -9.144 3.281 1.00 93.62 105 ASN A CA 1
ATOM 796 C C . ASN A 1 105 ? 4.093 -7.723 3.559 1.00 93.62 105 ASN A C 1
ATOM 798 O O . ASN A 1 105 ? 5.058 -7.281 2.937 1.00 93.62 105 ASN A O 1
ATOM 802 N N . ALA A 1 106 ? 3.453 -6.985 4.470 1.00 94.75 106 ALA A N 1
ATOM 803 C CA . ALA A 1 106 ? 3.917 -5.662 4.856 1.00 94.75 106 ALA A CA 1
ATOM 804 C C . ALA A 1 106 ? 5.227 -5.761 5.644 1.00 94.75 106 ALA A C 1
ATOM 806 O O . ALA A 1 106 ? 5.322 -6.459 6.652 1.00 94.75 106 ALA A O 1
ATOM 807 N N . THR A 1 107 ? 6.236 -5.023 5.196 1.00 95.50 107 THR A N 1
ATOM 808 C CA . THR A 1 107 ? 7.531 -4.887 5.867 1.00 95.50 107 THR A CA 1
ATOM 809 C C . THR A 1 107 ? 7.931 -3.414 5.910 1.00 95.50 107 THR A C 1
ATOM 811 O O . THR A 1 107 ? 7.351 -2.581 5.206 1.00 95.50 107 THR A O 1
ATOM 814 N N . GLY A 1 108 ? 8.893 -3.066 6.771 1.00 97.44 108 GLY A N 1
ATOM 815 C CA . GLY A 1 108 ? 9.374 -1.689 6.912 1.00 97.44 108 GLY A CA 1
ATOM 816 C C . GLY A 1 108 ? 8.238 -0.692 7.163 1.00 97.44 108 GLY A C 1
ATOM 817 O O . GLY A 1 108 ? 7.342 -0.951 7.969 1.00 97.44 108 GLY A O 1
ATOM 818 N N . SER A 1 109 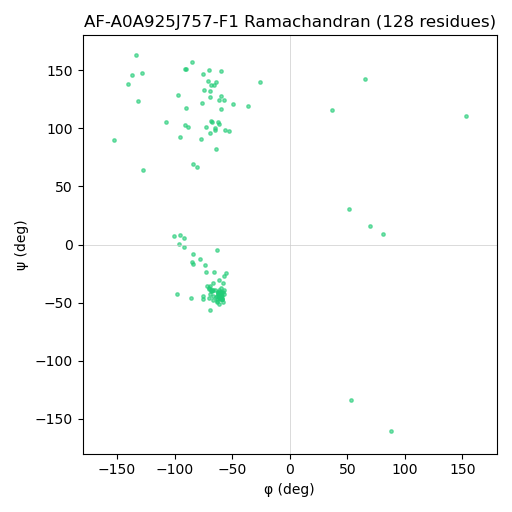? 8.251 0.428 6.436 1.00 97.44 109 SER A N 1
ATOM 819 C CA . SER A 1 109 ? 7.269 1.508 6.591 1.00 97.44 109 SER A CA 1
ATOM 820 C C . SER A 1 109 ? 5.823 1.054 6.393 1.00 97.44 109 SER A C 1
ATOM 822 O O . SER A 1 109 ? 4.942 1.544 7.091 1.00 97.44 109 SER A O 1
ATOM 824 N N . TRP A 1 110 ? 5.565 0.079 5.516 1.00 97.50 110 TRP A N 1
ATOM 825 C CA . TRP A 1 110 ? 4.217 -0.458 5.311 1.00 97.50 110 TRP A CA 1
ATOM 826 C C . TRP A 1 110 ? 3.666 -1.116 6.577 1.00 97.50 110 TRP A C 1
ATOM 828 O O . TRP A 1 110 ? 2.509 -0.905 6.940 1.00 97.50 110 TRP A O 1
ATOM 838 N N . ASN A 1 111 ? 4.508 -1.882 7.277 1.00 97.50 111 ASN A N 1
ATOM 839 C CA . ASN A 1 111 ? 4.124 -2.503 8.540 1.00 97.50 111 ASN A CA 1
ATOM 840 C C . ASN A 1 111 ? 3.923 -1.451 9.638 1.00 97.50 111 ASN A C 1
ATOM 842 O O . ASN A 1 111 ? 2.972 -1.547 10.415 1.00 97.50 111 ASN A O 1
ATOM 846 N N . SER A 1 112 ? 4.775 -0.422 9.673 1.00 98.25 112 SER A N 1
ATOM 847 C CA . SER A 1 112 ? 4.623 0.698 10.606 1.00 98.25 112 SER A CA 1
ATOM 848 C C . SER A 1 112 ? 3.301 1.437 10.393 1.00 98.25 112 SER A C 1
ATOM 850 O O . SER A 1 112 ? 2.602 1.684 11.368 1.00 98.25 112 SER A O 1
ATOM 852 N N . CYS A 1 113 ? 2.898 1.709 9.145 1.00 97.56 113 CYS A N 1
ATOM 853 C CA . CYS A 1 113 ? 1.613 2.349 8.842 1.00 97.56 113 CYS A CA 1
ATOM 854 C C . CYS A 1 113 ? 0.424 1.554 9.400 1.00 97.56 113 CYS A C 1
ATOM 856 O O . CYS A 1 113 ? -0.427 2.112 10.091 1.00 97.56 113 CYS A O 1
ATOM 858 N N . ILE A 1 114 ? 0.379 0.242 9.148 1.00 97.88 114 ILE A N 1
ATOM 859 C CA . ILE A 1 114 ? -0.690 -0.624 9.667 1.00 97.88 114 ILE A CA 1
ATOM 860 C C . ILE A 1 114 ? -0.654 -0.710 11.195 1.00 97.88 114 ILE A C 1
ATOM 862 O O . ILE A 1 114 ? -1.703 -0.681 11.839 1.00 97.88 114 ILE A O 1
ATOM 866 N N . SER A 1 115 ? 0.541 -0.770 11.784 1.00 97.94 115 SER A N 1
ATOM 867 C CA . SER A 1 115 ? 0.709 -0.778 13.239 1.00 97.94 115 SER A CA 1
ATOM 868 C C . SER A 1 115 ? 0.169 0.508 13.862 1.00 97.94 115 SER A C 1
ATOM 870 O O . SER A 1 115 ? -0.611 0.429 14.803 1.00 97.94 115 SER A O 1
ATOM 872 N N . SER A 1 116 ? 0.480 1.677 13.289 1.00 97.88 116 SER A N 1
ATOM 873 C CA . SER A 1 116 ? -0.038 2.967 13.757 1.00 97.88 116 SER A CA 1
ATOM 874 C C . SER A 1 116 ? -1.564 3.039 13.700 1.00 97.88 116 SER A C 1
ATOM 876 O O . SER A 1 116 ? -2.186 3.486 14.659 1.00 97.88 116 SER A O 1
ATOM 878 N N . VAL A 1 117 ? -2.188 2.550 12.624 1.00 96.94 117 VAL A N 1
ATOM 879 C CA . VAL A 1 117 ? -3.657 2.477 12.535 1.00 96.94 117 VAL A CA 1
ATOM 880 C C . VAL A 1 117 ? -4.227 1.572 13.628 1.00 96.94 117 VAL A C 1
ATOM 882 O O . VAL A 1 117 ? -5.197 1.932 14.289 1.00 96.94 117 VAL A O 1
ATOM 885 N N . ASN A 1 118 ? -3.614 0.414 13.866 1.00 97.06 118 ASN A N 1
ATOM 886 C CA . ASN A 1 118 ? -4.055 -0.511 14.909 1.00 97.06 118 ASN A CA 1
ATOM 887 C C . ASN A 1 118 ? -3.867 0.040 16.330 1.00 97.06 118 ASN A C 1
ATOM 889 O O . ASN A 1 118 ? -4.695 -0.252 17.198 1.00 97.06 118 ASN A O 1
ATOM 893 N N . THR A 1 119 ? -2.830 0.848 16.565 1.00 96.31 119 THR A N 1
ATOM 894 C CA . THR A 1 119 ? -2.661 1.607 17.810 1.00 96.31 119 THR A CA 1
ATOM 895 C C . THR A 1 119 ? -3.816 2.584 17.993 1.00 96.31 119 THR A C 1
ATOM 897 O O . THR A 1 119 ? -4.507 2.485 18.998 1.00 96.31 119 THR A O 1
ATOM 900 N N . LEU A 1 120 ? -4.133 3.406 16.983 1.00 94.44 120 LEU A N 1
ATOM 901 C CA . LEU A 1 120 ? -5.264 4.343 17.054 1.00 94.44 120 LEU A CA 1
ATOM 902 C C . LEU A 1 120 ? -6.597 3.641 17.350 1.00 94.44 120 LEU A C 1
ATOM 904 O O . LEU A 1 120 ? -7.371 4.109 18.179 1.00 94.44 120 LEU A O 1
ATOM 908 N N . ILE A 1 121 ? -6.868 2.497 16.712 1.00 94.06 121 ILE A N 1
ATOM 909 C CA . ILE A 1 121 ? -8.080 1.709 16.999 1.00 94.06 121 ILE A CA 1
ATOM 910 C C . ILE A 1 121 ? -8.094 1.230 18.458 1.00 94.06 121 ILE A C 1
ATOM 912 O O . ILE A 1 121 ? -9.148 1.193 19.087 1.00 94.06 121 ILE A O 1
ATOM 916 N N . SER A 1 122 ? -6.938 0.833 18.991 1.00 93.31 122 SER A N 1
ATOM 917 C CA . SER A 1 122 ? -6.827 0.360 20.373 1.00 93.31 122 SER A CA 1
ATOM 918 C C . SER A 1 122 ? -7.021 1.498 21.371 1.00 93.31 122 SER A C 1
ATOM 920 O O . SER A 1 122 ? -7.696 1.295 22.373 1.00 93.31 122 SER A O 1
ATOM 922 N N . ASP A 1 123 ? -6.506 2.687 21.070 1.00 89.44 123 ASP A N 1
ATOM 923 C CA . ASP A 1 123 ? -6.669 3.877 21.907 1.00 89.44 123 ASP A CA 1
ATOM 924 C C . ASP A 1 123 ? -8.135 4.333 21.947 1.00 89.44 123 ASP A C 1
ATOM 926 O O . ASP A 1 123 ? -8.650 4.650 23.013 1.00 89.44 123 ASP A O 1
ATOM 930 N N . LEU A 1 124 ? -8.850 4.262 20.816 1.00 83.44 124 LEU A N 1
ATOM 931 C CA . LEU A 1 124 ? -10.297 4.520 20.755 1.00 83.44 124 LEU A CA 1
ATOM 932 C C . LEU A 1 124 ? -11.137 3.482 21.515 1.00 83.44 124 LEU A C 1
ATOM 934 O O . LEU A 1 124 ? -12.278 3.757 21.878 1.00 83.44 124 LEU A O 1
ATOM 938 N N . ALA A 1 125 ? -10.604 2.276 21.714 1.00 78.69 125 ALA A N 1
ATOM 939 C CA . ALA A 1 125 ? -11.277 1.210 22.445 1.00 78.69 125 ALA A CA 1
ATOM 940 C C . ALA A 1 125 ? -11.086 1.312 23.966 1.00 78.69 125 ALA A C 1
ATOM 942 O O . ALA A 1 125 ? -11.816 0.649 24.707 1.00 78.69 125 ALA A O 1
ATOM 943 N N . GLN A 1 126 ? -10.107 2.089 24.444 1.00 74.00 126 GLN A N 1
ATOM 944 C CA . GLN A 1 126 ? -9.908 2.266 25.878 1.00 74.00 126 GLN A CA 1
ATOM 945 C C . GLN A 1 126 ? -11.000 3.186 26.437 1.00 74.00 126 GLN A C 1
ATOM 947 O O . GLN A 1 126 ? -11.267 4.237 25.853 1.00 74.00 126 GLN A O 1
ATOM 952 N N . PRO A 1 127 ? -11.640 2.828 27.566 1.00 61.50 127 PRO A N 1
ATOM 953 C CA . PRO A 1 127 ? -12.525 3.751 28.255 1.00 61.50 127 PRO A CA 1
ATOM 954 C C . PRO A 1 127 ? -11.726 5.009 28.593 1.00 61.50 127 PRO A C 1
ATOM 956 O O . PRO A 1 127 ? -10.695 4.911 29.266 1.00 61.50 127 PRO A O 1
ATOM 959 N N . THR A 1 128 ? -12.191 6.185 28.165 1.00 57.62 128 THR A N 1
ATOM 960 C CA . THR A 1 128 ? -11.814 7.435 28.830 1.00 57.62 128 THR A CA 1
ATOM 961 C C . THR A 1 128 ? -12.216 7.264 30.282 1.00 57.62 128 THR A C 1
ATOM 963 O O . THR A 1 128 ? -13.394 7.320 30.626 1.00 57.62 128 THR A O 1
ATOM 966 N N . THR A 1 129 ? -11.239 6.906 31.106 1.00 56.75 129 THR A N 1
ATOM 967 C CA . THR A 1 129 ? -11.422 6.805 32.544 1.00 56.75 129 THR A CA 1
ATOM 968 C C . THR A 1 129 ? -11.408 8.251 33.021 1.00 56.75 129 THR A C 1
ATOM 970 O O . THR A 1 129 ? -10.334 8.830 33.172 1.00 56.75 129 THR A O 1
ATOM 973 N N . GLU A 1 130 ? -12.591 8.862 33.081 1.00 45.94 130 GLU A N 1
ATOM 974 C CA . GLU A 1 130 ? -12.821 10.101 33.836 1.00 45.94 130 GLU A CA 1
ATOM 975 C C . GLU A 1 130 ? -12.804 9.824 35.342 1.00 45.94 130 GLU A C 1
ATOM 977 O O . GLU A 1 130 ? -13.272 8.734 35.756 1.00 45.94 130 GLU A O 1
#

pLDDT: mean 82.46, std 19.28, range [41.28, 98.25]

Nearest PDB structures (foldseek):
  4i44-assembly1_A-2  TM=4.552E-01  e=7.452E-02  Pseudomonas aeruginosa
  3lnr-assembly1_A-2  TM=4.614E-01  e=1.242E-01  Pseudomonas aeruginosa PAO1
  4i3m-assembly1_A-2  TM=4.542E-01  e=2.851E-01  Pseudomonas aeruginosa